Protein AF-A0A960SKP2-F1 (afdb_monomer)

Nearest PDB structures (foldseek):
  2qqy-assembly1_A  TM=9.623E-01  e=3.189E-04  Bacillus anthracis str. Ames
  8jax-assembly1_A  TM=9.018E-01  e=2.329E-01  Streptomyces coelicolor
  3hiu-assembly1_B  TM=8.057E-01  e=1.390E-01  Xanthomonas campestris pv. campestris
  8wr0-assembly1_H  TM=7.617E-01  e=4.133E-01  Ureaplasma diversum
  7vp8-assembly1_A  TM=7.568E-01  e=5.198E-01  Ureaplasma urealyticum

pLDDT: mean 95.63, std 6.59, range [55.5, 98.88]

Mean predicted aligned error: 2.81 Å

Radius of gyration: 15.33 Å; Cα contacts (8 Å, |Δi|>4): 69; chains: 1; bounding box: 36×22×46 Å

Foldseek 3Di:
DLVVVVVVLVVVVVVVVVVVLVVVCVVCVVVPHHDDPDDDDDDQDPDPLVNLVVLLVVLVVLLVVLCVVLVVCVVVVNPVSNVVSNVSSVVSVVSSVSSVVSSVVD

Secondary structure (DSSP, 8-state):
-HHHHHHHHHHHHHHHHHHHHHHHHHHHHHTT-----SPPP----SSHHHHHHHHHHHHHHHHHHHHHHHHHHHHTT-HHHHHHHHHHHHHHHHHHHHHHHHHHT-

Sequence (106 aa):
MHPVLARELLAREAVDELGHAAYLMDVIQDLGGEPTTTPKPFEKPETLKGMLELDVRMETEDVTHYLAHARLAEELELPELKMKLEEMAADEAGHGRALRRLLRGL

Structure (mmCIF, N/CA/C/O backbone):
data_AF-A0A960SKP2-F1
#
_entry.id   AF-A0A960SKP2-F1
#
loop_
_atom_site.group_PDB
_atom_site.id
_atom_site.type_symbol
_atom_site.label_atom_id
_atom_site.label_alt_id
_atom_site.label_comp_id
_atom_site.label_asym_id
_atom_site.label_entity_id
_atom_site.label_seq_id
_atom_site.pdbx_PDB_ins_code
_atom_site.Cartn_x
_atom_site.Cartn_y
_atom_site.Cartn_z
_atom_site.occupancy
_atom_site.B_iso_or_equiv
_atom_site.auth_seq_id
_atom_site.auth_comp_id
_atom_site.auth_asym_id
_atom_site.auth_atom_id
_atom_site.pdbx_PDB_model_num
ATOM 1 N N . MET A 1 1 ? -9.894 7.239 24.219 1.00 55.50 1 MET A N 1
ATOM 2 C CA . MET A 1 1 ? -8.452 7.128 23.901 1.00 55.50 1 MET A CA 1
ATOM 3 C C . MET A 1 1 ? -8.213 6.417 22.565 1.00 55.50 1 MET A C 1
ATOM 5 O O . MET A 1 1 ? -7.516 6.976 21.737 1.00 55.50 1 MET A O 1
ATOM 9 N N . HIS A 1 2 ? -8.858 5.275 22.288 1.00 65.25 2 HIS A N 1
ATOM 10 C CA . HIS A 1 2 ? -8.732 4.535 21.012 1.00 65.25 2 HIS A CA 1
ATOM 11 C C . HIS A 1 2 ? -9.135 5.272 19.709 1.00 65.25 2 HIS A C 1
ATOM 13 O O . HIS A 1 2 ? -8.447 5.078 18.711 1.00 65.25 2 HIS A O 1
ATOM 19 N N . PRO A 1 3 ? -10.171 6.140 19.670 1.00 68.38 3 PRO A N 1
ATOM 20 C CA . PRO A 1 3 ? -10.611 6.758 18.409 1.00 68.38 3 PRO A CA 1
ATOM 21 C C . PRO A 1 3 ? -9.616 7.761 17.810 1.00 68.38 3 PRO A C 1
ATOM 23 O O . PRO A 1 3 ? -9.495 7.860 16.594 1.00 68.38 3 PRO A O 1
ATOM 26 N N . VAL A 1 4 ? -8.894 8.502 18.660 1.00 75.88 4 VAL A N 1
ATOM 27 C CA . VAL A 1 4 ? -7.880 9.476 18.217 1.00 75.88 4 VAL A CA 1
ATOM 28 C C . VAL A 1 4 ? -6.682 8.746 17.614 1.00 75.88 4 VAL A C 1
ATOM 30 O O . VAL A 1 4 ? -6.237 9.101 16.529 1.00 75.88 4 VAL A O 1
ATOM 33 N N . LEU A 1 5 ? -6.246 7.664 18.265 1.00 83.88 5 LEU A N 1
ATOM 34 C CA . LEU A 1 5 ? -5.133 6.839 17.801 1.00 83.88 5 LEU A CA 1
ATOM 35 C C . LEU A 1 5 ? -5.449 6.144 16.466 1.00 83.88 5 LEU A C 1
ATOM 37 O O . LEU A 1 5 ? -4.597 6.089 15.587 1.00 83.88 5 LEU A O 1
ATOM 41 N N . ALA A 1 6 ? -6.688 5.665 16.296 1.00 88.31 6 ALA A N 1
ATOM 42 C CA . ALA A 1 6 ? -7.161 5.100 15.033 1.00 88.31 6 ALA A CA 1
ATOM 43 C C . ALA A 1 6 ? -7.150 6.140 13.904 1.00 88.31 6 ALA A C 1
ATOM 45 O O . ALA A 1 6 ? -6.651 5.871 12.818 1.00 88.31 6 ALA A O 1
ATOM 46 N N . ARG A 1 7 ? -7.658 7.351 14.172 1.00 92.75 7 ARG A N 1
ATOM 47 C CA . ARG A 1 7 ? -7.666 8.440 13.189 1.00 92.75 7 ARG A CA 1
ATOM 48 C C . ARG A 1 7 ? -6.253 8.828 12.752 1.00 92.75 7 ARG A C 1
ATOM 50 O O . ARG A 1 7 ? -6.036 9.035 11.568 1.00 92.75 7 ARG A O 1
ATOM 57 N N . GLU A 1 8 ? -5.328 8.990 13.694 1.00 94.19 8 GLU A N 1
ATOM 58 C CA . GLU A 1 8 ? -3.946 9.384 13.391 1.00 94.19 8 GLU A CA 1
ATOM 59 C C . GLU A 1 8 ? -3.207 8.311 12.588 1.00 94.19 8 GLU A C 1
ATOM 61 O O . GLU A 1 8 ? -2.534 8.649 11.618 1.00 94.19 8 GLU A O 1
ATOM 66 N N . LEU A 1 9 ? -3.380 7.035 12.952 1.00 94.69 9 LEU A N 1
ATOM 67 C CA . LEU A 1 9 ? -2.811 5.907 12.215 1.00 94.69 9 LEU A CA 1
ATOM 68 C C . LEU A 1 9 ? -3.318 5.876 10.767 1.00 94.69 9 LEU A C 1
ATOM 70 O O . LEU A 1 9 ? -2.511 5.970 9.848 1.00 94.69 9 LEU A O 1
ATOM 74 N N . LEU A 1 10 ? -4.641 5.831 10.582 1.00 95.06 10 LEU A N 1
ATOM 75 C CA . LEU A 1 10 ? -5.264 5.724 9.259 1.00 95.06 10 LEU A CA 1
ATOM 76 C C . LEU A 1 10 ? -4.993 6.956 8.385 1.00 95.06 10 LEU A C 1
ATOM 78 O O . LEU A 1 10 ? -4.888 6.844 7.172 1.00 95.06 10 LEU A O 1
ATOM 82 N N . ALA A 1 11 ? -4.871 8.147 8.982 1.00 96.69 11 ALA A N 1
ATOM 83 C CA . ALA A 1 11 ? -4.526 9.355 8.235 1.00 96.69 11 ALA A CA 1
ATOM 84 C C . ALA A 1 11 ? -3.088 9.326 7.704 1.00 96.69 11 ALA A C 1
ATOM 86 O O . ALA A 1 11 ? -2.829 9.905 6.653 1.00 96.69 11 ALA A O 1
ATOM 87 N N . ARG A 1 12 ? -2.163 8.689 8.430 1.00 96.69 12 ARG A N 1
ATOM 88 C CA . ARG A 1 12 ? -0.792 8.482 7.961 1.00 96.69 12 ARG A CA 1
ATOM 89 C C . ARG A 1 12 ? -0.755 7.430 6.855 1.00 96.69 12 ARG A C 1
ATOM 91 O O . ARG A 1 12 ? -0.228 7.728 5.795 1.00 96.69 12 ARG A O 1
ATOM 98 N N . GLU A 1 13 ? -1.384 6.277 7.083 1.00 97.12 13 GLU A N 1
ATOM 99 C CA . GLU A 1 13 ? -1.454 5.188 6.095 1.00 97.12 13 GLU A CA 1
ATOM 100 C C . GLU A 1 13 ? -2.082 5.689 4.786 1.00 97.12 13 GLU A C 1
ATOM 102 O O . GLU A 1 13 ? -1.501 5.519 3.729 1.00 97.12 13 GLU A O 1
ATOM 107 N N . ALA A 1 14 ? -3.159 6.481 4.838 1.00 97.06 14 ALA A N 1
ATOM 108 C CA . ALA A 1 14 ? -3.748 7.074 3.633 1.00 97.06 14 ALA A CA 1
ATOM 109 C C . ALA A 1 14 ? -2.782 7.954 2.808 1.00 97.06 14 ALA A C 1
ATOM 111 O O . ALA A 1 14 ? -2.955 8.074 1.597 1.00 97.06 14 ALA A O 1
ATOM 112 N N . VAL A 1 15 ? -1.803 8.612 3.439 1.00 97.88 15 VAL A N 1
ATOM 113 C CA . VAL A 1 15 ? -0.771 9.379 2.720 1.00 97.88 15 VAL A CA 1
ATOM 114 C C . VAL A 1 15 ? 0.274 8.442 2.118 1.00 97.88 15 VAL A C 1
ATOM 116 O O . VAL A 1 15 ? 0.692 8.673 0.983 1.00 97.88 15 VAL A O 1
ATOM 119 N N . ASP A 1 16 ? 0.657 7.396 2.849 1.00 97.75 16 ASP A N 1
ATOM 120 C CA . ASP A 1 16 ? 1.595 6.371 2.386 1.00 97.75 16 ASP A CA 1
ATOM 121 C C . ASP A 1 16 ? 1.019 5.635 1.150 1.00 97.75 16 ASP A C 1
ATOM 123 O O . ASP A 1 16 ? 1.676 5.599 0.107 1.00 97.75 16 ASP A O 1
ATOM 127 N N . GLU A 1 17 ? -0.259 5.232 1.189 1.00 97.81 17 GLU A N 1
ATOM 128 C CA . GLU A 1 17 ? -0.972 4.588 0.068 1.00 97.81 17 GLU A CA 1
ATOM 129 C C . GLU A 1 17 ? -1.049 5.465 -1.188 1.00 97.81 17 GLU A C 1
ATOM 131 O O . GLU A 1 17 ? -0.915 4.994 -2.321 1.00 97.81 17 GLU A O 1
ATOM 136 N N . LEU A 1 18 ? -1.255 6.776 -1.021 1.00 97.25 18 LEU A N 1
ATOM 137 C CA . LEU A 1 18 ? -1.223 7.712 -2.149 1.00 97.25 18 LEU A CA 1
ATOM 138 C C . LEU A 1 18 ? 0.176 7.791 -2.771 1.00 97.25 18 LEU A C 1
ATOM 140 O O . LEU A 1 18 ? 0.294 7.971 -3.985 1.00 97.25 18 LEU A O 1
ATOM 144 N N . GLY A 1 19 ? 1.225 7.648 -1.959 1.00 98.00 19 GLY A N 1
ATOM 145 C CA . GLY A 1 19 ? 2.606 7.555 -2.422 1.00 98.00 19 GLY A CA 1
ATOM 146 C C . GLY A 1 19 ? 2.858 6.289 -3.239 1.00 98.00 19 GLY A C 1
ATOM 147 O O . GLY A 1 19 ? 3.450 6.368 -4.317 1.00 98.00 19 GLY A O 1
ATOM 148 N N . HIS A 1 20 ? 2.361 5.138 -2.779 1.00 98.25 20 HIS A N 1
ATOM 149 C CA . HIS A 1 20 ? 2.453 3.887 -3.536 1.00 98.25 20 HIS A CA 1
ATOM 150 C C . HIS A 1 20 ? 1.694 3.969 -4.858 1.00 98.25 20 HIS A C 1
ATOM 152 O O . HIS A 1 20 ? 2.253 3.657 -5.910 1.00 98.25 20 HIS A O 1
ATOM 158 N N . ALA A 1 21 ? 0.456 4.468 -4.831 1.00 97.69 21 ALA A N 1
ATOM 159 C CA . ALA A 1 21 ? -0.348 4.657 -6.031 1.00 97.69 21 ALA A CA 1
ATOM 160 C C . ALA A 1 21 ? 0.344 5.582 -7.044 1.00 97.69 21 ALA A C 1
ATOM 162 O O . ALA A 1 21 ? 0.357 5.276 -8.235 1.00 97.69 21 ALA A O 1
ATOM 163 N N . ALA A 1 22 ? 0.956 6.682 -6.588 1.00 97.56 22 ALA A N 1
ATOM 164 C CA . ALA A 1 22 ? 1.717 7.585 -7.450 1.00 97.56 22 ALA A CA 1
ATOM 165 C C . ALA A 1 22 ? 2.885 6.877 -8.146 1.00 97.56 22 ALA A C 1
ATOM 167 O O . ALA A 1 22 ? 2.994 6.949 -9.367 1.00 97.56 22 ALA A O 1
ATOM 168 N N . TYR A 1 23 ? 3.695 6.126 -7.395 1.00 98.25 23 TYR A N 1
ATOM 169 C CA . TYR A 1 23 ? 4.796 5.354 -7.972 1.00 98.25 23 TYR A CA 1
ATOM 170 C C . TYR A 1 23 ? 4.306 4.325 -9.001 1.00 98.25 23 TYR A C 1
ATOM 172 O O . TYR A 1 23 ? 4.858 4.224 -10.094 1.00 98.25 23 TYR A O 1
ATOM 180 N N . LEU A 1 24 ? 3.237 3.582 -8.694 1.00 98.12 24 LEU A N 1
ATOM 181 C CA . LEU A 1 24 ? 2.684 2.593 -9.623 1.00 98.12 24 LEU A CA 1
ATOM 182 C C . LEU A 1 24 ? 2.126 3.237 -10.901 1.00 98.12 24 LEU A C 1
ATOM 184 O O . LEU A 1 24 ? 2.224 2.635 -11.968 1.00 98.12 24 LEU A O 1
ATOM 188 N N . MET A 1 25 ? 1.565 4.449 -10.826 1.00 98.06 25 MET A N 1
ATOM 189 C CA . MET A 1 25 ? 1.120 5.186 -12.015 1.00 98.06 25 MET A CA 1
ATOM 190 C C . MET A 1 25 ? 2.283 5.548 -12.944 1.00 98.06 25 MET A C 1
ATOM 192 O O . MET A 1 25 ? 2.116 5.462 -14.164 1.00 98.06 25 MET A O 1
ATOM 196 N N . ASP A 1 26 ? 3.436 5.926 -12.390 1.00 97.94 26 ASP A N 1
ATOM 197 C CA . ASP A 1 26 ? 4.645 6.212 -13.171 1.00 97.94 26 ASP A CA 1
ATOM 198 C C . ASP A 1 26 ? 5.172 4.927 -13.824 1.00 97.94 26 ASP A C 1
ATOM 200 O O . ASP A 1 26 ? 5.365 4.883 -15.037 1.00 97.94 26 ASP A O 1
ATOM 204 N N . VAL A 1 27 ? 5.261 3.831 -13.061 1.00 97.94 27 VAL A N 1
ATOM 205 C CA . VAL A 1 27 ? 5.678 2.515 -13.579 1.00 97.94 27 VAL A CA 1
ATOM 206 C C . VAL A 1 27 ? 4.775 2.035 -14.719 1.00 97.94 27 VAL A C 1
ATOM 208 O O . VAL A 1 27 ? 5.269 1.549 -15.736 1.00 97.94 27 VAL A O 1
ATOM 211 N N . ILE A 1 28 ? 3.450 2.152 -14.575 1.00 98.25 28 ILE A N 1
ATOM 212 C CA . ILE A 1 28 ? 2.505 1.733 -15.620 1.00 98.25 28 ILE A CA 1
ATOM 213 C C . ILE A 1 28 ? 2.728 2.541 -16.905 1.00 98.25 28 ILE A C 1
ATOM 215 O O . ILE A 1 28 ? 2.743 1.950 -17.985 1.00 98.25 28 ILE A O 1
ATOM 219 N N . GLN A 1 29 ? 2.930 3.858 -16.799 1.00 98.19 29 GLN A N 1
ATOM 220 C CA . GLN A 1 29 ? 3.203 4.719 -17.954 1.00 98.19 29 GLN A CA 1
ATOM 221 C C . GLN A 1 29 ? 4.554 4.408 -18.606 1.00 98.19 29 GLN A C 1
ATOM 223 O O . GLN A 1 29 ? 4.621 4.294 -19.831 1.00 98.19 29 GLN A O 1
ATOM 228 N N . ASP A 1 30 ? 5.610 4.214 -17.815 1.00 97.19 30 ASP A N 1
ATOM 229 C CA . ASP A 1 30 ? 6.957 3.895 -18.307 1.00 97.19 30 ASP A CA 1
ATOM 230 C C . ASP A 1 30 ? 6.997 2.556 -19.060 1.00 97.19 30 ASP A C 1
ATOM 232 O O . ASP A 1 30 ? 7.748 2.391 -20.024 1.00 97.19 30 ASP A O 1
ATOM 236 N N . LEU A 1 31 ? 6.133 1.611 -18.676 1.00 96.81 31 LEU A N 1
ATOM 237 C CA . LEU A 1 31 ? 5.931 0.336 -19.371 1.00 96.81 31 LEU A CA 1
ATOM 238 C C . LEU A 1 31 ? 4.947 0.427 -20.557 1.00 96.81 31 LEU A C 1
ATOM 240 O O . LEU A 1 31 ? 4.659 -0.587 -21.197 1.00 96.81 31 LEU A O 1
ATOM 244 N N . GLY A 1 32 ? 4.446 1.623 -20.885 1.00 98.00 32 GLY A N 1
ATOM 245 C CA . GLY A 1 32 ? 3.569 1.889 -22.030 1.00 98.00 32 GLY A CA 1
ATOM 246 C C . GLY A 1 32 ? 2.086 1.571 -21.808 1.00 98.00 32 GLY A C 1
ATOM 247 O O . GLY A 1 32 ? 1.337 1.460 -22.782 1.00 98.00 32 GLY A O 1
ATOM 248 N N . GLY A 1 33 ? 1.659 1.385 -20.557 1.00 98.06 33 GLY A N 1
ATOM 249 C CA . GLY A 1 33 ? 0.262 1.186 -20.171 1.00 98.06 33 GLY A CA 1
ATOM 250 C C . GLY A 1 33 ? -0.468 2.488 -19.823 1.00 98.06 33 GLY A C 1
ATOM 251 O O . GLY A 1 33 ? 0.133 3.551 -19.704 1.00 98.06 33 GLY A O 1
ATOM 252 N N . GLU A 1 34 ? -1.783 2.382 -19.617 1.00 98.06 34 GLU A N 1
ATOM 253 C CA . GLU A 1 34 ? -2.632 3.474 -19.121 1.00 98.06 34 GLU A CA 1
ATOM 254 C C . GLU A 1 34 ? -3.042 3.176 -17.665 1.00 98.06 34 GLU A C 1
ATOM 256 O O . GLU A 1 34 ? -3.685 2.146 -17.422 1.00 98.06 34 GLU A O 1
ATOM 261 N N . PRO A 1 35 ? -2.683 4.022 -16.682 1.00 96.75 35 PRO A N 1
ATOM 262 C CA . PRO A 1 35 ? -3.055 3.803 -15.290 1.00 96.75 35 PRO A CA 1
ATOM 263 C C . PRO A 1 35 ? -4.558 4.001 -15.061 1.00 96.75 35 PRO A C 1
ATOM 265 O O . PRO A 1 35 ? -5.208 4.851 -15.667 1.00 96.75 35 PRO A O 1
ATOM 268 N N . THR A 1 36 ? -5.123 3.242 -14.121 1.00 95.00 36 THR A N 1
ATOM 269 C CA . THR A 1 36 ? -6.495 3.461 -13.647 1.00 95.00 36 THR A CA 1
ATOM 270 C C . THR A 1 36 ? -6.501 4.336 -12.400 1.00 95.00 36 THR A C 1
ATOM 272 O O . THR A 1 36 ? -5.711 4.138 -11.483 1.00 95.00 36 THR A O 1
ATOM 275 N N . THR A 1 37 ? -7.452 5.265 -12.333 1.00 92.88 37 THR A N 1
ATOM 276 C CA . THR A 1 37 ? -7.761 6.052 -11.127 1.00 92.88 37 THR A CA 1
ATOM 277 C C . THR A 1 37 ? -9.015 5.555 -10.405 1.00 92.88 37 THR A C 1
ATOM 279 O O . THR A 1 37 ? -9.447 6.146 -9.416 1.00 92.88 37 THR A O 1
ATOM 282 N N . THR A 1 38 ? -9.624 4.469 -10.892 1.00 95.19 38 THR A N 1
ATOM 283 C CA . THR A 1 38 ? -10.801 3.861 -10.263 1.00 95.19 38 THR A CA 1
ATOM 284 C C . THR A 1 38 ? -10.353 2.872 -9.182 1.00 95.19 38 THR A C 1
ATOM 286 O O . THR A 1 38 ? -9.727 1.867 -9.528 1.00 95.19 38 THR A O 1
ATOM 289 N N . PRO A 1 39 ? -10.674 3.106 -7.894 1.00 92.19 39 PRO A N 1
ATOM 290 C CA . PRO A 1 39 ? -10.275 2.214 -6.809 1.00 92.19 39 PRO A CA 1
ATOM 291 C C . PRO A 1 39 ? -11.021 0.872 -6.859 1.00 92.19 39 PRO A C 1
ATOM 293 O O . PRO A 1 39 ? -12.164 0.794 -7.320 1.00 92.19 39 PRO A O 1
ATOM 296 N N . LYS A 1 40 ? -10.392 -0.187 -6.328 1.00 91.69 40 LYS A N 1
ATOM 297 C CA . LYS A 1 40 ? -11.020 -1.508 -6.159 1.00 91.69 40 LYS A CA 1
ATOM 298 C C . LYS A 1 40 ? -12.272 -1.366 -5.276 1.00 91.69 40 LYS A C 1
ATOM 300 O O . LYS A 1 40 ? -12.172 -0.821 -4.176 1.00 91.69 40 LYS A O 1
ATOM 305 N N . PRO A 1 41 ? -13.450 -1.852 -5.710 1.00 94.56 41 PRO A N 1
ATOM 306 C CA . PRO A 1 41 ? -14.643 -1.801 -4.879 1.00 94.56 41 PRO A CA 1
ATOM 307 C C . PRO A 1 41 ? -14.505 -2.753 -3.686 1.00 94.56 41 PRO A C 1
ATOM 309 O O . PRO A 1 41 ? -13.983 -3.862 -3.815 1.00 94.56 41 PRO A O 1
ATOM 312 N N . PHE A 1 42 ? -15.029 -2.340 -2.536 1.00 93.75 42 PHE A N 1
ATOM 313 C CA . PHE A 1 42 ? -15.108 -3.166 -1.337 1.00 93.75 42 PHE A CA 1
ATOM 314 C C . PHE A 1 42 ? -16.413 -2.903 -0.584 1.00 93.75 42 PHE A C 1
ATOM 316 O O . PHE A 1 42 ? -16.998 -1.821 -0.664 1.00 93.75 42 PHE A O 1
ATOM 323 N N . GLU A 1 43 ? -16.875 -3.903 0.162 1.00 95.44 43 GLU A N 1
ATOM 324 C CA . GLU A 1 43 ? -18.005 -3.750 1.073 1.00 95.44 43 GLU A CA 1
ATOM 325 C C . GLU A 1 43 ? -17.513 -3.114 2.374 1.00 95.44 43 GLU A C 1
ATOM 327 O O . GLU A 1 43 ? -16.712 -3.708 3.094 1.00 95.44 43 GLU A O 1
ATOM 332 N N . LYS A 1 44 ? -17.966 -1.891 2.661 1.00 93.69 44 LYS A N 1
ATOM 333 C CA . LYS A 1 44 ? -17.573 -1.144 3.858 1.00 93.69 44 LYS A CA 1
ATOM 334 C C . LYS A 1 44 ? -18.383 -1.622 5.076 1.00 93.69 44 LYS A C 1
ATOM 336 O O . LYS A 1 44 ? -19.594 -1.403 5.098 1.00 93.69 44 LYS A O 1
ATOM 341 N N . PRO A 1 45 ? -17.748 -2.181 6.123 1.00 96.88 45 PRO A N 1
ATOM 342 C CA . PRO A 1 45 ? -18.442 -2.582 7.345 1.00 96.88 45 PRO A CA 1
ATOM 343 C C . PRO A 1 45 ? -18.968 -1.377 8.133 1.00 96.88 45 PRO A C 1
ATOM 345 O O . PRO A 1 45 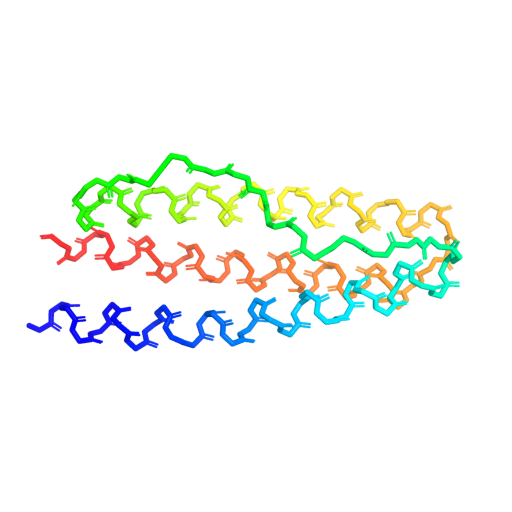? -18.390 -0.293 8.079 1.00 96.88 45 PRO A O 1
ATOM 348 N N . GLU A 1 46 ? -20.026 -1.566 8.925 1.00 95.75 46 GLU A N 1
ATOM 349 C CA . GLU A 1 46 ? -20.635 -0.483 9.721 1.00 95.75 46 GLU A CA 1
ATOM 350 C C . GLU A 1 46 ? -19.915 -0.210 11.052 1.00 95.75 46 GLU A C 1
ATOM 352 O O . GLU A 1 46 ? -20.002 0.886 11.605 1.00 95.75 46 GLU A O 1
ATOM 357 N N . THR A 1 47 ? -19.198 -1.201 11.586 1.00 94.94 47 THR A N 1
ATOM 358 C CA . THR A 1 47 ? -18.534 -1.097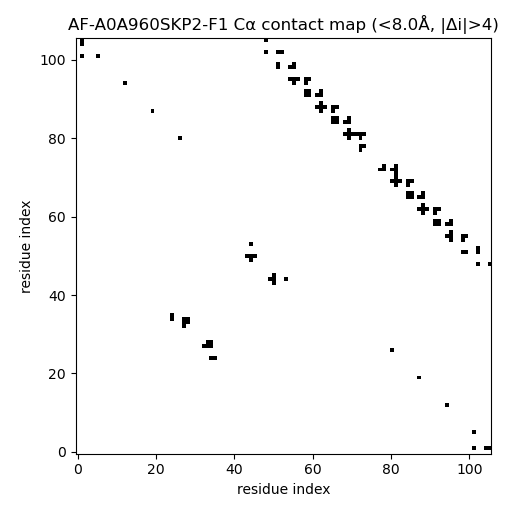 12.893 1.00 94.94 47 THR A CA 1
ATOM 359 C C . THR A 1 47 ? -17.054 -0.778 12.737 1.00 94.94 47 THR A C 1
ATOM 361 O O . THR A 1 47 ? -16.407 -1.269 11.816 1.00 94.94 47 THR A O 1
ATOM 364 N N . LEU A 1 48 ? -16.48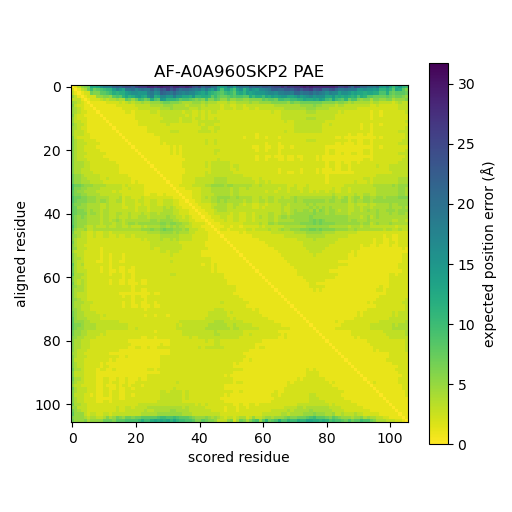5 -0.027 13.689 1.00 92.19 48 LEU A N 1
ATOM 365 C CA . LEU A 1 48 ? -15.039 0.234 13.723 1.00 92.19 48 LEU A CA 1
ATOM 366 C C . LEU A 1 48 ? -14.229 -1.069 13.720 1.00 92.19 48 LEU A C 1
ATOM 368 O O . LEU A 1 48 ? -13.254 -1.182 12.989 1.00 92.19 48 LEU A O 1
ATOM 372 N N . LYS A 1 49 ? -14.654 -2.063 14.510 1.00 94.88 49 LYS A N 1
ATOM 373 C CA . LYS A 1 49 ? -14.006 -3.377 14.549 1.00 94.88 49 LYS A CA 1
ATOM 374 C C . LYS A 1 49 ? -14.015 -4.042 13.169 1.00 94.88 49 LYS A C 1
ATOM 376 O O . LYS A 1 49 ? -12.967 -4.483 12.717 1.00 94.88 49 LYS A O 1
ATOM 381 N N . GLY A 1 50 ? -15.171 -4.054 12.502 1.00 97.00 50 GLY A N 1
ATOM 382 C CA . GLY A 1 50 ? -15.302 -4.614 11.159 1.00 97.00 50 GLY A CA 1
ATOM 383 C C . GLY A 1 50 ? -14.444 -3.881 10.128 1.00 97.00 50 GLY A C 1
ATOM 384 O O . GLY A 1 50 ? -13.821 -4.535 9.302 1.00 97.00 50 GLY A O 1
ATOM 385 N N . MET A 1 51 ? -14.360 -2.547 10.198 1.00 95.69 51 MET A N 1
ATOM 386 C CA . MET A 1 51 ? -13.475 -1.762 9.327 1.00 95.69 51 MET A CA 1
ATOM 387 C C . MET A 1 51 ? -12.006 -2.157 9.529 1.00 95.69 51 MET A C 1
ATOM 389 O O . MET A 1 51 ? -11.349 -2.513 8.565 1.00 95.69 51 MET A O 1
ATOM 393 N N . LEU A 1 52 ? -11.520 -2.233 10.772 1.00 95.94 52 LEU A N 1
ATOM 394 C CA . LEU A 1 52 ? -10.132 -2.639 11.034 1.00 95.94 52 LEU A CA 1
ATOM 395 C C . LEU A 1 52 ? -9.839 -4.094 10.632 1.00 95.94 52 LEU A C 1
ATOM 397 O O . LEU A 1 52 ? -8.721 -4.411 10.237 1.00 95.94 52 LEU A O 1
ATOM 401 N N . GLU A 1 53 ? -10.810 -5.001 10.759 1.00 97.69 53 GLU A N 1
ATOM 402 C CA . GLU A 1 53 ? -10.679 -6.383 10.276 1.00 97.69 53 GLU A CA 1
ATOM 403 C C . GLU A 1 53 ? -10.600 -6.447 8.746 1.00 97.69 53 GLU A C 1
ATOM 405 O O . GLU A 1 53 ? -9.834 -7.252 8.210 1.00 97.69 53 GLU A O 1
ATOM 410 N N . LEU A 1 54 ? -11.367 -5.597 8.054 1.00 97.44 54 LEU A N 1
ATOM 411 C CA . LEU A 1 54 ? -11.272 -5.424 6.610 1.00 97.44 54 LEU A CA 1
ATOM 412 C C . LEU A 1 54 ? -9.890 -4.891 6.221 1.00 97.44 54 LEU A C 1
ATOM 414 O O . LEU A 1 54 ? -9.247 -5.514 5.381 1.00 97.44 54 LEU A O 1
ATOM 418 N N . ASP A 1 55 ? -9.427 -3.818 6.861 1.00 97.19 55 ASP A N 1
ATOM 419 C CA . ASP A 1 55 ? -8.132 -3.203 6.563 1.00 97.19 55 ASP A CA 1
ATOM 420 C C . ASP A 1 55 ? -7.011 -4.241 6.735 1.00 97.19 55 ASP A C 1
ATOM 422 O O . ASP A 1 55 ? -6.292 -4.534 5.791 1.00 97.19 55 ASP A O 1
ATOM 426 N N . VAL A 1 56 ? -6.956 -4.961 7.868 1.00 98.25 56 VAL A N 1
ATOM 427 C CA . VAL A 1 56 ? -5.968 -6.042 8.092 1.00 98.25 56 VAL A CA 1
ATOM 428 C C . VAL A 1 56 ? -5.976 -7.103 6.986 1.00 98.25 56 VAL A C 1
ATOM 430 O O . VAL A 1 56 ? -4.919 -7.656 6.658 1.00 98.25 56 VAL A O 1
ATOM 433 N N . ARG A 1 57 ? -7.153 -7.444 6.450 1.00 98.31 57 ARG A N 1
ATOM 434 C CA . ARG A 1 57 ? -7.262 -8.392 5.339 1.00 98.31 57 ARG A CA 1
ATOM 435 C C . ARG A 1 57 ? -6.697 -7.790 4.055 1.00 98.31 57 ARG A C 1
ATOM 437 O O . ARG A 1 57 ? -5.920 -8.477 3.401 1.00 98.31 57 ARG A O 1
ATOM 444 N N . MET A 1 58 ? -7.060 -6.551 3.733 1.00 98.06 58 MET A N 1
ATOM 445 C CA . MET A 1 58 ? -6.579 -5.841 2.544 1.00 98.06 58 MET A CA 1
ATOM 446 C C . MET A 1 58 ? -5.055 -5.705 2.564 1.00 98.06 58 MET A C 1
ATOM 448 O O . MET A 1 58 ? -4.420 -6.210 1.649 1.00 98.06 58 MET A O 1
ATOM 452 N N . GLU A 1 59 ? -4.468 -5.270 3.681 1.00 98.44 59 GLU A N 1
ATOM 453 C CA . GLU A 1 59 ? -3.007 -5.238 3.871 1.00 98.44 59 GLU A CA 1
ATOM 454 C C . GLU A 1 59 ? -2.338 -6.589 3.573 1.00 98.44 59 GLU A C 1
ATOM 456 O O . GLU A 1 59 ? -1.261 -6.688 2.995 1.00 98.44 59 GLU A O 1
ATOM 461 N N . THR A 1 60 ? -2.980 -7.690 3.972 1.00 98.56 60 THR A N 1
ATOM 462 C CA . THR A 1 60 ? -2.444 -9.040 3.741 1.00 98.56 60 THR A CA 1
ATOM 463 C C . THR A 1 60 ? -2.553 -9.460 2.269 1.00 98.56 60 THR A C 1
ATOM 465 O O . THR A 1 60 ? -1.668 -10.151 1.748 1.00 98.56 60 THR A O 1
ATOM 468 N N . GLU A 1 61 ? -3.638 -9.068 1.598 1.00 98.38 61 GLU A N 1
ATOM 469 C CA . GLU A 1 61 ? -3.804 -9.241 0.152 1.00 98.38 61 GLU A CA 1
ATOM 470 C C . GLU A 1 61 ? -2.736 -8.435 -0.600 1.00 98.38 61 GLU A C 1
ATOM 472 O O . GLU A 1 61 ? -2.089 -8.977 -1.496 1.00 98.38 61 GLU A O 1
ATOM 477 N N . ASP A 1 62 ? -2.471 -7.201 -0.181 1.00 98.44 62 ASP A N 1
ATOM 478 C CA . ASP A 1 62 ? -1.543 -6.295 -0.855 1.00 98.44 62 ASP A CA 1
ATOM 479 C C . ASP A 1 62 ? -0.087 -6.743 -0.706 1.00 98.44 62 ASP A C 1
ATOM 481 O O . ASP A 1 62 ? 0.615 -6.826 -1.714 1.00 98.44 62 ASP A O 1
ATOM 485 N N . VAL A 1 63 ? 0.337 -7.246 0.464 1.00 98.88 63 VAL A N 1
ATOM 486 C CA . VAL A 1 63 ? 1.621 -7.975 0.598 1.00 98.88 63 VAL A CA 1
ATOM 487 C C . VAL A 1 63 ? 1.738 -9.087 -0.450 1.00 98.88 63 VAL A C 1
ATOM 489 O O . VAL A 1 63 ? 2.778 -9.258 -1.092 1.00 98.88 63 VAL A O 1
ATOM 492 N N . THR A 1 64 ? 0.674 -9.874 -0.625 1.00 98.75 64 THR A N 1
ATOM 493 C CA . THR A 1 64 ? 0.676 -10.998 -1.570 1.00 98.75 64 THR A CA 1
ATOM 494 C C . THR A 1 64 ? 0.793 -10.503 -3.011 1.00 98.75 64 THR A C 1
ATOM 496 O O . THR A 1 64 ? 1.558 -11.075 -3.794 1.00 98.75 64 THR A O 1
ATOM 499 N N . HIS A 1 65 ? 0.070 -9.437 -3.357 1.00 98.50 65 HIS A N 1
ATOM 500 C CA . HIS A 1 65 ? 0.106 -8.826 -4.679 1.00 98.50 65 HIS A CA 1
ATOM 501 C C . HIS A 1 65 ? 1.468 -8.208 -4.977 1.00 98.50 65 HIS A C 1
ATOM 503 O O . HIS A 1 65 ? 2.050 -8.531 -6.012 1.00 98.50 65 HIS A O 1
ATOM 509 N N . TYR A 1 66 ? 2.018 -7.385 -4.088 1.00 98.81 66 TYR A N 1
ATOM 510 C CA . TYR A 1 66 ? 3.316 -6.750 -4.294 1.00 98.81 66 TYR A C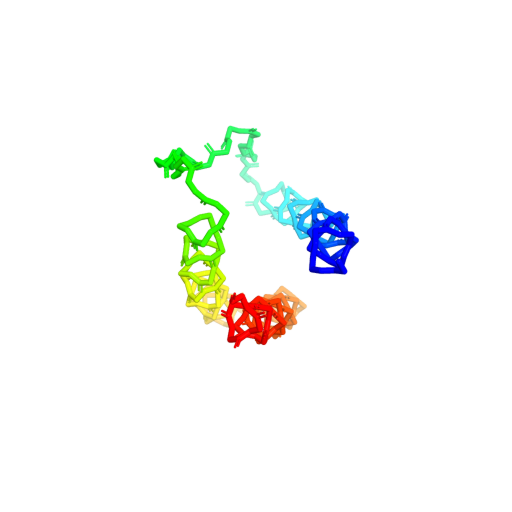A 1
ATOM 511 C C . TYR A 1 66 ? 4.436 -7.774 -4.461 1.00 98.81 66 TYR A C 1
ATOM 513 O O . TYR A 1 66 ? 5.212 -7.679 -5.408 1.00 98.81 66 TYR A O 1
ATOM 521 N N . LEU A 1 67 ? 4.461 -8.838 -3.651 1.00 98.88 67 LEU A N 1
ATOM 522 C CA . LEU A 1 67 ? 5.437 -9.920 -3.824 1.00 98.88 67 LEU A CA 1
ATOM 523 C C . LEU A 1 67 ? 5.252 -10.690 -5.139 1.00 98.88 67 LEU A C 1
ATOM 525 O O . LEU A 1 67 ? 6.225 -11.200 -5.693 1.00 98.88 67 LEU A O 1
ATOM 529 N N . ALA A 1 68 ? 4.022 -10.819 -5.643 1.00 98.81 68 ALA A N 1
ATOM 530 C CA . ALA A 1 68 ? 3.785 -11.411 -6.957 1.00 98.81 68 ALA A CA 1
ATOM 531 C C . ALA A 1 68 ? 4.320 -10.521 -8.084 1.00 98.81 68 ALA A C 1
ATOM 533 O O . ALA A 1 68 ? 5.006 -11.026 -8.969 1.00 98.81 68 ALA A O 1
ATOM 534 N N . HIS A 1 69 ? 4.083 -9.212 -8.016 1.00 98.69 69 HIS A N 1
ATOM 535 C CA . HIS A 1 69 ? 4.614 -8.266 -8.994 1.00 98.69 69 HIS A CA 1
ATOM 536 C C . HIS A 1 69 ? 6.139 -8.143 -8.902 1.00 98.69 69 HIS A C 1
ATOM 538 O O . HIS A 1 69 ? 6.790 -8.034 -9.934 1.00 98.69 69 HIS A O 1
ATOM 544 N N . ALA A 1 70 ? 6.732 -8.237 -7.708 1.00 98.88 70 ALA A N 1
ATOM 545 C CA . ALA A 1 70 ? 8.184 -8.231 -7.536 1.00 98.88 70 ALA A CA 1
ATOM 546 C C . ALA A 1 70 ? 8.844 -9.418 -8.255 1.00 98.88 70 ALA A C 1
ATOM 548 O O . ALA A 1 70 ? 9.873 -9.252 -8.906 1.00 98.88 70 ALA A O 1
ATOM 549 N N . ARG A 1 71 ? 8.219 -10.606 -8.209 1.00 98.81 71 ARG A N 1
ATOM 550 C CA . ARG A 1 71 ? 8.669 -11.773 -8.989 1.00 98.81 71 ARG A CA 1
ATOM 551 C C . ARG A 1 71 ? 8.566 -11.534 -10.496 1.00 98.81 71 ARG A C 1
ATOM 553 O O . ARG A 1 71 ? 9.487 -11.887 -11.218 1.00 98.81 71 ARG A O 1
ATOM 560 N N . LEU A 1 72 ? 7.498 -10.888 -10.967 1.00 98.56 72 LEU A N 1
ATOM 561 C CA . LEU A 1 72 ? 7.385 -10.512 -12.383 1.00 98.56 72 LEU A CA 1
ATOM 562 C C . LEU A 1 72 ? 8.455 -9.485 -12.786 1.00 98.56 72 LEU A C 1
ATOM 564 O O . LEU A 1 72 ? 9.061 -9.612 -13.843 1.00 98.56 72 LEU A O 1
ATOM 568 N N . ALA A 1 73 ? 8.730 -8.492 -11.938 1.00 98.62 73 ALA A N 1
ATOM 569 C CA . ALA A 1 73 ? 9.796 -7.521 -12.172 1.00 98.62 73 ALA A CA 1
ATOM 570 C C . ALA A 1 73 ? 11.180 -8.191 -12.221 1.00 98.62 73 ALA A C 1
ATOM 572 O O . ALA A 1 73 ? 12.022 -7.802 -13.026 1.00 98.62 73 ALA A O 1
ATOM 573 N N . GLU A 1 74 ? 11.407 -9.228 -11.409 1.00 98.62 74 GLU A N 1
ATOM 574 C CA . GLU A 1 74 ? 12.612 -10.060 -11.478 1.00 98.62 74 GLU A CA 1
ATOM 575 C C . GLU A 1 74 ? 12.726 -10.816 -12.807 1.00 98.62 74 GLU A C 1
ATOM 577 O O . GLU A 1 74 ? 13.782 -10.775 -13.435 1.00 98.62 74 GLU A O 1
ATOM 582 N N . GLU A 1 75 ? 11.647 -11.459 -13.263 1.00 98.56 75 GLU A N 1
ATOM 583 C CA . GLU A 1 75 ? 11.600 -12.169 -14.552 1.00 98.56 75 GLU A CA 1
ATOM 584 C C . GLU A 1 75 ? 11.863 -11.243 -15.751 1.00 98.56 75 GLU A C 1
ATOM 586 O O . GLU A 1 75 ? 12.382 -11.689 -16.774 1.00 98.56 75 GLU A O 1
ATOM 591 N N . LEU A 1 76 ? 11.528 -9.957 -15.616 1.00 97.75 76 LEU A N 1
ATOM 592 C CA . LEU A 1 76 ? 11.729 -8.920 -16.630 1.00 97.75 76 LEU A CA 1
ATOM 593 C C . LEU A 1 76 ? 13.062 -8.165 -16.493 1.00 97.75 76 LEU A C 1
ATOM 595 O O . LEU A 1 76 ? 13.282 -7.202 -17.224 1.00 97.75 76 LEU A O 1
ATOM 599 N N . GLU A 1 77 ? 13.939 -8.573 -15.570 1.00 98.38 77 GLU A N 1
ATOM 600 C CA . GLU A 1 77 ? 15.222 -7.911 -15.296 1.00 98.38 77 GLU A CA 1
ATOM 601 C C . GLU A 1 77 ? 15.069 -6.414 -14.938 1.00 98.38 77 GLU A C 1
ATOM 603 O O . GLU A 1 77 ? 15.883 -5.575 -15.327 1.00 98.38 77 GLU A O 1
ATOM 608 N N . LEU A 1 78 ? 14.032 -6.073 -14.158 1.00 98.44 78 LEU A N 1
ATOM 609 C CA . LEU A 1 78 ? 13.726 -4.720 -13.669 1.00 98.44 78 LEU A CA 1
ATOM 61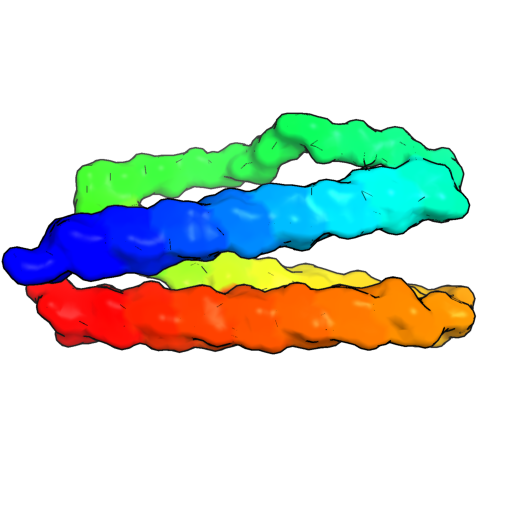0 C C . LEU A 1 78 ? 14.088 -4.579 -12.173 1.00 98.44 78 LEU A C 1
ATOM 612 O O . LEU A 1 78 ? 13.208 -4.650 -11.308 1.00 98.44 78 LEU A O 1
ATOM 616 N N . PRO A 1 79 ? 15.376 -4.386 -11.820 1.00 98.44 79 PRO A N 1
ATOM 617 C CA . PRO A 1 79 ? 15.839 -4.470 -10.433 1.00 98.44 79 PRO A CA 1
ATOM 618 C C . PRO A 1 79 ? 15.294 -3.360 -9.527 1.00 98.44 79 PRO A C 1
ATOM 620 O O . PRO A 1 79 ? 15.018 -3.616 -8.357 1.00 98.44 79 PRO A O 1
ATOM 623 N N . GLU A 1 80 ? 15.130 -2.141 -10.047 1.00 98.31 80 GLU A N 1
ATOM 624 C CA . GLU A 1 80 ? 14.569 -1.027 -9.274 1.00 98.31 80 GLU A CA 1
ATOM 625 C C . GLU A 1 80 ? 13.099 -1.285 -8.927 1.00 98.31 80 GLU A C 1
ATOM 627 O O . GLU A 1 80 ? 12.728 -1.220 -7.756 1.00 98.31 80 GLU A O 1
ATOM 632 N N . LEU A 1 81 ? 12.298 -1.684 -9.921 1.00 98.69 81 LEU A N 1
ATOM 633 C CA . LEU A 1 81 ? 10.891 -2.016 -9.724 1.00 98.69 81 LEU A CA 1
ATOM 634 C C . LEU A 1 81 ? 10.717 -3.179 -8.743 1.00 98.69 81 LEU A C 1
ATOM 636 O O . LEU A 1 81 ? 9.887 -3.100 -7.840 1.00 98.69 81 LEU A O 1
ATOM 640 N N . LYS A 1 8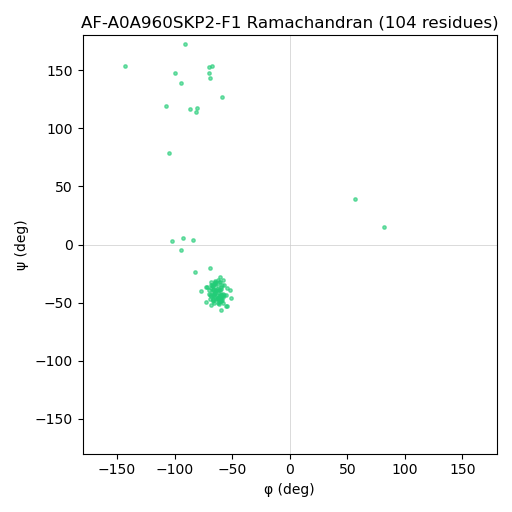2 ? 11.529 -4.239 -8.869 1.00 98.81 82 LYS A N 1
ATOM 641 C CA . LYS A 1 82 ? 11.523 -5.353 -7.912 1.00 98.81 82 LYS A CA 1
ATOM 642 C C . LYS A 1 82 ? 11.727 -4.847 -6.484 1.00 98.81 82 LYS A C 1
ATOM 644 O O . LYS A 1 82 ? 10.916 -5.150 -5.613 1.00 98.81 82 LYS A O 1
ATOM 649 N N . MET A 1 83 ? 12.786 -4.069 -6.259 1.00 98.75 83 MET A N 1
ATOM 650 C CA . MET A 1 83 ? 13.117 -3.534 -4.938 1.00 98.75 83 MET A CA 1
ATOM 651 C C . MET A 1 83 ? 11.979 -2.670 -4.386 1.00 98.75 83 MET A C 1
ATOM 653 O O . MET A 1 83 ? 11.613 -2.815 -3.224 1.00 98.75 83 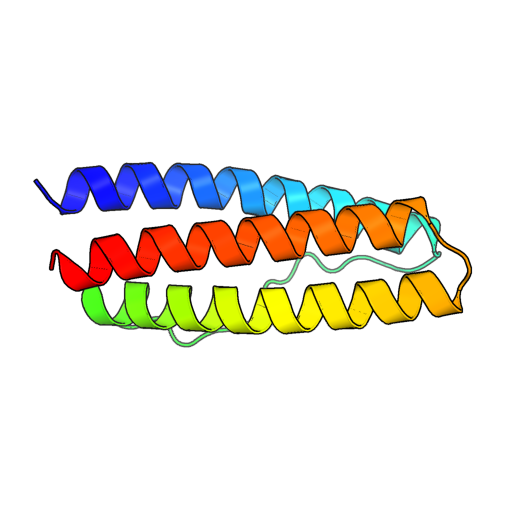MET A O 1
ATOM 657 N N . LYS A 1 84 ? 11.380 -1.809 -5.214 1.00 98.75 84 LYS A N 1
ATOM 658 C CA . LYS A 1 84 ? 10.276 -0.943 -4.790 1.00 98.75 84 LYS A CA 1
ATOM 659 C C . LYS A 1 84 ? 9.007 -1.703 -4.436 1.00 98.75 84 LYS A C 1
ATOM 661 O O . LYS A 1 84 ? 8.378 -1.383 -3.434 1.00 98.75 84 LYS A O 1
ATOM 666 N N . LEU A 1 85 ? 8.674 -2.750 -5.181 1.00 98.88 85 LEU A N 1
ATOM 667 C CA . LEU A 1 85 ? 7.546 -3.620 -4.849 1.00 98.88 85 LEU A CA 1
ATOM 668 C C . LEU A 1 85 ? 7.799 -4.412 -3.554 1.00 98.88 85 LEU A C 1
ATOM 670 O O . LEU A 1 85 ? 6.881 -4.610 -2.764 1.00 98.88 85 LEU A O 1
ATOM 674 N N . GLU A 1 86 ? 9.036 -4.841 -3.292 1.00 98.88 86 GLU A N 1
ATOM 675 C CA . GLU A 1 86 ? 9.400 -5.481 -2.018 1.00 98.88 86 GLU A CA 1
ATOM 676 C C . GLU A 1 86 ? 9.346 -4.501 -0.831 1.00 98.88 86 GLU A C 1
ATOM 678 O O . GLU A 1 86 ? 8.910 -4.892 0.254 1.00 98.88 86 GLU A O 1
ATOM 683 N N . GLU A 1 87 ? 9.740 -3.238 -1.029 1.00 98.88 87 GLU A N 1
ATOM 684 C CA . GLU A 1 87 ? 9.572 -2.162 -0.040 1.00 98.88 87 GLU A CA 1
ATOM 685 C C . GLU A 1 87 ? 8.086 -1.932 0.280 1.00 98.88 87 GLU A C 1
ATOM 687 O O . GLU A 1 87 ? 7.716 -1.987 1.451 1.00 98.88 87 GLU A O 1
ATOM 692 N N . MET A 1 88 ? 7.222 -1.800 -0.735 1.00 98.81 88 MET A N 1
ATOM 693 C CA . MET A 1 88 ? 5.769 -1.659 -0.542 1.00 98.81 88 MET A CA 1
ATOM 694 C C . MET A 1 88 ? 5.176 -2.858 0.206 1.00 98.81 88 MET A C 1
ATOM 696 O O . MET A 1 88 ? 4.457 -2.695 1.185 1.00 98.81 88 MET A O 1
ATOM 700 N N . ALA A 1 89 ? 5.565 -4.088 -0.152 1.00 98.88 89 ALA A N 1
ATOM 701 C CA . ALA A 1 89 ? 5.150 -5.276 0.596 1.00 98.88 89 ALA A CA 1
ATOM 702 C C . ALA A 1 89 ? 5.589 -5.233 2.076 1.00 98.88 89 ALA A C 1
ATOM 704 O O . ALA A 1 89 ? 4.898 -5.753 2.957 1.00 98.88 89 ALA A O 1
ATOM 705 N N . ALA A 1 90 ? 6.754 -4.655 2.377 1.00 98.81 90 ALA A N 1
ATOM 706 C CA . ALA A 1 90 ? 7.220 -4.491 3.750 1.00 98.81 90 ALA A CA 1
ATOM 707 C C . ALA A 1 90 ? 6.421 -3.419 4.514 1.00 98.81 90 ALA A C 1
ATOM 709 O O . ALA A 1 90 ? 6.157 -3.621 5.713 1.00 98.81 90 ALA A O 1
ATOM 710 N N . ASP A 1 91 ? 6.024 -2.344 3.831 1.00 98.69 91 ASP A N 1
ATOM 711 C CA . ASP A 1 91 ? 5.151 -1.287 4.347 1.00 98.69 91 ASP A CA 1
ATOM 712 C C . ASP A 1 91 ? 3.776 -1.858 4.726 1.00 98.69 91 ASP A C 1
ATOM 714 O O . ASP A 1 91 ? 3.419 -1.781 5.906 1.00 98.69 91 ASP A O 1
ATOM 718 N N . GLU A 1 92 ? 3.105 -2.599 3.834 1.00 98.81 92 GLU A N 1
ATOM 719 C CA . GLU A 1 92 ? 1.787 -3.213 4.117 1.00 98.81 92 GLU A CA 1
ATOM 720 C C . GLU A 1 92 ? 1.848 -4.242 5.245 1.00 98.81 92 GLU A C 1
ATOM 722 O O . GLU A 1 92 ? 1.001 -4.328 6.146 1.00 98.81 92 GLU A O 1
ATOM 727 N N . ALA A 1 93 ? 2.935 -5.017 5.298 1.00 98.75 93 ALA A N 1
ATOM 728 C CA . ALA A 1 93 ? 3.170 -5.898 6.433 1.00 98.75 93 ALA A CA 1
ATOM 729 C C . ALA A 1 93 ? 3.287 -5.098 7.748 1.00 98.75 93 ALA A C 1
ATOM 731 O O . ALA A 1 93 ? 2.933 -5.609 8.822 1.00 98.75 93 ALA A O 1
ATOM 732 N N . GLY A 1 94 ? 3.817 -3.874 7.691 1.00 98.44 94 GLY A N 1
ATOM 733 C CA . GLY A 1 94 ? 3.885 -2.889 8.767 1.00 98.44 94 GLY A CA 1
ATOM 734 C C . GLY A 1 94 ? 2.530 -2.314 9.162 1.00 98.44 94 GLY A C 1
ATOM 735 O O . GLY A 1 94 ? 2.192 -2.391 10.352 1.00 98.44 94 GLY A O 1
ATOM 736 N N . HIS A 1 95 ? 1.756 -1.820 8.200 1.00 98.38 95 HIS A N 1
ATOM 737 C CA . HIS A 1 95 ? 0.391 -1.312 8.375 1.00 98.38 95 HIS A CA 1
ATOM 738 C C . HIS A 1 95 ? -0.494 -2.376 9.027 1.00 98.38 95 HIS A C 1
ATOM 740 O O . HIS A 1 95 ? -0.971 -2.216 10.159 1.00 98.38 95 HIS A O 1
ATOM 746 N N . GLY A 1 96 ? -0.526 -3.583 8.458 1.00 98.19 96 GLY A N 1
ATOM 747 C CA . GLY A 1 96 ? -1.255 -4.714 9.027 1.00 98.19 96 GLY A CA 1
ATOM 748 C C . GLY A 1 96 ? -0.826 -5.062 10.460 1.00 98.19 96 GLY A C 1
ATOM 749 O O . GLY A 1 96 ? -1.653 -5.454 11.292 1.00 98.19 96 GLY A O 1
ATOM 750 N N . ARG A 1 97 ? 0.462 -4.915 10.822 1.00 98.25 97 ARG A N 1
ATOM 751 C CA . ARG A 1 97 ? 0.916 -5.102 12.219 1.00 98.25 97 ARG A CA 1
ATOM 752 C C . ARG A 1 97 ? 0.362 -4.020 13.146 1.00 98.25 97 ARG A C 1
ATOM 754 O O . ARG A 1 97 ? 0.011 -4.357 14.283 1.00 98.25 97 ARG A O 1
ATOM 761 N N . ALA A 1 98 ? 0.318 -2.765 12.707 1.00 97.06 98 ALA A N 1
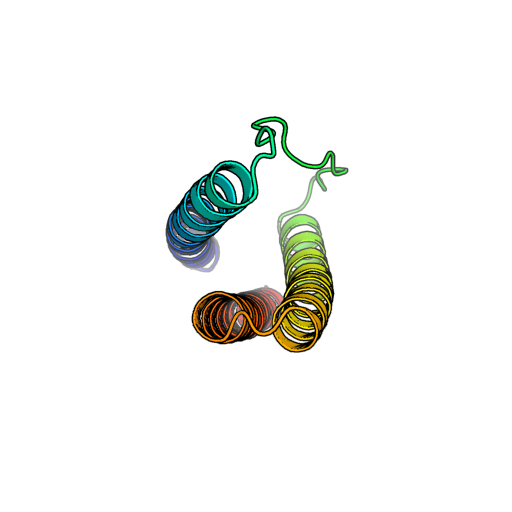ATOM 762 C CA . ALA A 1 98 ? -0.226 -1.649 13.476 1.00 97.06 98 ALA A CA 1
ATOM 763 C C . ALA A 1 98 ? -1.739 -1.807 13.684 1.00 97.06 98 ALA A C 1
ATOM 765 O O . ALA A 1 98 ? -2.198 -1.796 14.831 1.00 97.06 98 ALA A O 1
ATOM 766 N N . LEU A 1 99 ? -2.485 -2.111 12.622 1.00 97.19 99 LEU A N 1
ATOM 767 C CA . LEU A 1 99 ? -3.926 -2.366 12.672 1.00 97.19 99 LEU A CA 1
ATOM 768 C C . LEU A 1 99 ? -4.271 -3.546 13.590 1.00 97.19 99 LEU A C 1
ATOM 770 O O . LEU A 1 99 ? -5.132 -3.431 14.462 1.00 97.19 99 LEU A O 1
ATOM 774 N N . ARG A 1 100 ? -3.525 -4.660 13.522 1.00 97.00 100 ARG A N 1
ATOM 775 C CA . ARG A 1 100 ? -3.706 -5.794 14.454 1.00 97.00 100 ARG A CA 1
ATOM 776 C C . ARG A 1 100 ? -3.454 -5.417 15.917 1.00 97.00 100 ARG A C 1
ATOM 778 O O . ARG A 1 100 ? -4.055 -6.019 16.807 1.00 97.00 100 ARG A O 1
ATOM 785 N N . ARG A 1 101 ? -2.541 -4.480 16.205 1.00 95.38 101 ARG A N 1
ATOM 786 C CA . ARG A 1 101 ? -2.317 -3.976 17.576 1.00 95.38 101 ARG A CA 1
ATOM 787 C C . ARG A 1 101 ? -3.498 -3.136 18.043 1.00 95.38 101 ARG A C 1
ATOM 789 O O . ARG A 1 101 ? -3.926 -3.318 19.178 1.00 95.38 101 ARG A O 1
ATOM 796 N N . LEU A 1 102 ? -4.027 -2.279 17.171 1.00 93.88 102 LEU A N 1
ATOM 797 C CA . LEU A 1 102 ? -5.212 -1.476 17.453 1.00 93.88 102 LEU A CA 1
ATOM 798 C C . LEU A 1 102 ? -6.438 -2.364 17.706 1.00 93.88 102 LEU A C 1
ATOM 800 O O . LEU A 1 102 ? -7.103 -2.186 18.719 1.00 93.88 102 LEU A O 1
ATOM 804 N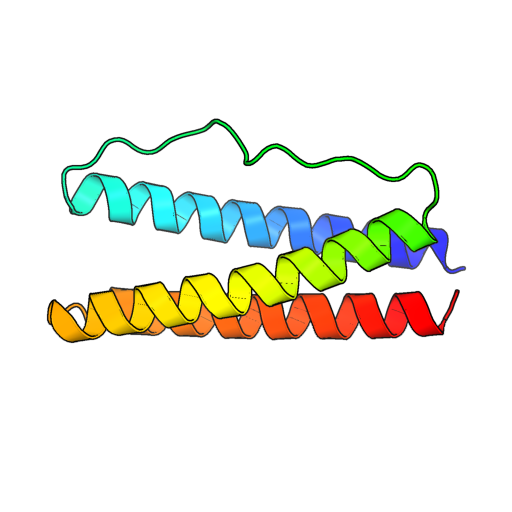 N . LEU A 1 103 ? -6.666 -3.371 16.858 1.00 94.00 103 LEU A N 1
ATOM 805 C CA . LEU A 1 103 ? -7.771 -4.327 16.974 1.00 94.00 103 LEU A CA 1
ATOM 806 C C . LEU A 1 103 ? -7.741 -5.114 18.293 1.00 94.00 103 LEU A C 1
ATOM 808 O O . LEU A 1 103 ? -8.786 -5.344 18.888 1.00 94.00 103 LEU A O 1
ATOM 812 N N . ARG A 1 104 ? -6.553 -5.501 18.780 1.00 92.44 104 ARG A N 1
ATOM 813 C CA . ARG A 1 104 ? -6.400 -6.148 20.100 1.00 92.44 104 ARG A CA 1
ATOM 814 C C . ARG A 1 104 ? -6.673 -5.213 21.279 1.00 92.44 104 ARG A C 1
ATOM 816 O O . ARG A 1 104 ? -6.854 -5.700 22.389 1.00 92.44 104 ARG A O 1
ATOM 823 N N . GLY A 1 105 ? -6.597 -3.904 21.056 1.00 88.44 105 GLY A N 1
ATOM 824 C CA . GLY A 1 105 ? -6.851 -2.884 22.067 1.00 88.44 105 GLY A CA 1
ATOM 825 C C . GLY A 1 105 ? -8.285 -2.357 22.076 1.00 88.44 105 GLY A C 1
ATOM 826 O O . GLY A 1 105 ? -8.574 -1.523 22.929 1.00 88.44 105 GLY A O 1
ATOM 827 N N . LEU A 1 106 ? -9.140 -2.782 21.137 1.00 85.06 106 LEU A N 1
ATOM 828 C CA . LEU A 1 106 ? -10.581 -2.505 21.145 1.00 85.06 106 LEU A CA 1
ATOM 829 C C . LEU A 1 106 ? -11.307 -3.391 22.161 1.00 85.06 106 LEU A C 1
ATOM 831 O O . LEU A 1 106 ? -12.242 -2.859 22.797 1.00 85.06 106 LEU A O 1
#

Solvent-accessible surface area (backbone atoms only — not comparable to full-atom values): 5885 Å² total; per-residue (Å²): 118,68,69,61,56,51,51,56,52,52,57,48,50,58,52,53,52,52,50,52,52,53,54,52,42,52,52,33,42,77,74,74,46,82,67,81,89,75,76,85,87,77,88,81,54,93,44,71,68,48,40,48,53,50,49,36,49,48,26,54,50,45,28,54,50,26,50,52,51,21,52,52,24,54,78,68,73,33,67,68,61,19,52,52,27,48,49,50,22,52,49,28,55,46,50,30,50,52,42,53,53,53,63,76,71,109